Protein AF-A0A8J8D428-F1 (afdb_monomer_lite)

Radius of gyration: 24.55 Å; chains: 1; bounding box: 49×58×55 Å

Sequence (131 aa):
MSSNYVAAATTSDPYETFWDILNREAELVVGIENGNLSLAPELIQNSRLGADNAANISALIWQALEELKTSGVKTYYTAEELQEMAQNVSENGLPQETIGALKAENWTDEQIQALEEYIVQDGGTLLRTSI

Structure (mmCIF, N/CA/C/O backbone):
data_AF-A0A8J8D428-F1
#
_entry.id   AF-A0A8J8D428-F1
#
loop_
_atom_site.group_PDB
_atom_site.id
_atom_site.type_symbol
_atom_site.label_atom_id
_atom_site.label_alt_id
_atom_site.label_comp_id
_atom_site.label_asym_id
_atom_site.label_entity_id
_atom_site.label_seq_id
_atom_site.pdbx_PDB_ins_code
_atom_site.Cartn_x
_atom_site.Cartn_y
_atom_site.Cartn_z
_atom_site.occupancy
_atom_site.B_iso_or_equiv
_atom_site.auth_seq_id
_atom_site.auth_comp_id
_atom_site.auth_asym_id
_atom_site.auth_atom_id
_atom_site.pdbx_PDB_model_num
ATOM 1 N N . MET A 1 1 ? 6.261 -36.282 -18.165 1.00 32.50 1 MET A N 1
ATOM 2 C CA . MET A 1 1 ? 7.189 -35.729 -17.158 1.00 32.50 1 MET A CA 1
ATOM 3 C C . MET A 1 1 ? 6.816 -34.267 -16.977 1.00 32.50 1 MET A C 1
ATOM 5 O O . MET A 1 1 ? 7.344 -33.420 -17.683 1.00 32.50 1 MET A O 1
ATOM 9 N N . SER A 1 2 ? 5.811 -33.992 -16.146 1.00 34.41 2 SER A N 1
ATOM 10 C CA . SER A 1 2 ? 5.364 -32.624 -15.874 1.00 34.41 2 SER A CA 1
ATOM 11 C C . SER A 1 2 ? 6.176 -32.100 -14.699 1.00 34.41 2 SER A C 1
ATOM 13 O O . SER A 1 2 ? 5.924 -32.480 -13.558 1.00 34.41 2 SER A O 1
ATOM 15 N N . SER A 1 3 ? 7.200 -31.299 -14.986 1.00 36.03 3 SER A N 1
ATOM 16 C CA . SER A 1 3 ? 7.927 -30.568 -13.952 1.00 36.03 3 SER A CA 1
ATOM 17 C C . SER A 1 3 ? 7.029 -29.450 -13.436 1.00 36.03 3 SER A C 1
ATOM 19 O O . SER A 1 3 ? 6.891 -28.410 -14.075 1.00 36.03 3 SER A O 1
ATOM 21 N N . ASN A 1 4 ? 6.400 -29.685 -12.286 1.00 38.56 4 ASN A N 1
ATOM 22 C CA . ASN A 1 4 ? 5.833 -28.627 -11.461 1.00 38.56 4 ASN A CA 1
ATOM 23 C C . ASN A 1 4 ? 7.000 -27.822 -10.891 1.00 38.56 4 ASN A C 1
ATOM 25 O O . ASN A 1 4 ? 7.611 -28.213 -9.896 1.00 38.56 4 ASN A O 1
ATOM 29 N N . TYR A 1 5 ? 7.334 -26.715 -11.545 1.00 37.00 5 TYR A N 1
ATOM 30 C CA . TYR A 1 5 ? 8.195 -25.707 -10.951 1.00 37.00 5 TYR A CA 1
ATOM 31 C C . TYR A 1 5 ? 7.374 -24.985 -9.885 1.00 37.00 5 TYR A C 1
ATOM 33 O O . TYR A 1 5 ? 6.607 -24.074 -10.181 1.00 37.00 5 TYR A O 1
ATOM 41 N N . VAL A 1 6 ? 7.510 -25.430 -8.637 1.00 40.00 6 VAL A N 1
ATOM 42 C CA . VAL A 1 6 ? 7.200 -24.590 -7.483 1.00 40.00 6 VAL A CA 1
ATOM 43 C C . VAL A 1 6 ? 8.292 -23.527 -7.475 1.00 40.00 6 VAL A C 1
ATOM 45 O O . VAL A 1 6 ? 9.404 -23.774 -7.010 1.00 40.00 6 VAL A O 1
ATOM 48 N N . ALA A 1 7 ? 8.019 -22.387 -8.111 1.00 37.22 7 ALA A N 1
ATOM 49 C CA . ALA A 1 7 ? 8.865 -21.215 -7.979 1.00 37.22 7 ALA A CA 1
ATOM 50 C C . ALA A 1 7 ? 8.881 -20.858 -6.492 1.00 37.22 7 ALA A C 1
ATOM 52 O O . ALA A 1 7 ? 7.832 -20.637 -5.887 1.00 37.22 7 ALA A O 1
ATOM 53 N N . ALA A 1 8 ? 10.068 -20.911 -5.896 1.00 32.53 8 ALA A N 1
ATOM 54 C CA . ALA A 1 8 ? 10.292 -20.493 -4.530 1.00 32.53 8 ALA A CA 1
ATOM 55 C C . ALA A 1 8 ? 9.800 -19.049 -4.397 1.00 32.53 8 ALA A C 1
ATOM 57 O O . ALA A 1 8 ? 10.422 -18.133 -4.930 1.00 32.53 8 ALA A O 1
ATOM 58 N N . ALA A 1 9 ? 8.670 -18.863 -3.716 1.00 37.56 9 ALA A N 1
ATOM 59 C CA . ALA A 1 9 ? 8.280 -17.569 -3.199 1.00 37.56 9 ALA A CA 1
ATOM 60 C C . ALA A 1 9 ? 9.328 -17.207 -2.145 1.00 37.56 9 ALA A C 1
ATOM 62 O O . ALA A 1 9 ? 9.255 -17.633 -0.991 1.00 37.56 9 ALA A O 1
ATOM 63 N N . THR A 1 10 ? 10.369 -16.496 -2.571 1.00 42.81 10 THR A N 1
ATOM 64 C CA . THR A 1 10 ? 11.159 -15.679 -1.661 1.00 42.81 10 THR A CA 1
ATOM 65 C C . THR A 1 10 ? 10.175 -14.826 -0.879 1.00 42.81 10 THR A C 1
ATOM 67 O O . THR A 1 10 ? 9.272 -14.221 -1.449 1.00 42.81 10 THR A O 1
ATOM 70 N N . THR A 1 11 ? 10.323 -14.848 0.435 1.00 45.38 11 THR A N 1
ATOM 71 C CA . THR A 1 11 ? 9.535 -14.134 1.439 1.00 45.38 11 THR A CA 1
ATOM 72 C C . THR A 1 11 ? 9.739 -12.613 1.356 1.00 45.38 11 THR A C 1
ATOM 74 O O . THR A 1 11 ? 9.976 -11.983 2.383 1.00 45.38 11 THR A O 1
ATOM 77 N N . SER A 1 12 ? 9.761 -12.029 0.155 1.00 60.69 12 SER A N 1
ATOM 78 C CA . SER A 1 12 ? 9.849 -10.583 -0.039 1.00 60.69 12 SER A CA 1
ATOM 79 C C . SER A 1 12 ? 8.446 -9.995 -0.058 1.00 60.69 12 SER A C 1
ATOM 81 O O . SER A 1 12 ? 7.519 -10.570 -0.636 1.00 60.69 12 SER A O 1
ATOM 83 N N . ASP A 1 13 ? 8.290 -8.855 0.609 1.00 84.50 13 ASP A N 1
ATOM 84 C CA . ASP A 1 13 ? 7.060 -8.079 0.577 1.00 84.50 13 ASP A CA 1
ATOM 85 C C . ASP A 1 13 ? 6.705 -7.778 -0.897 1.00 84.50 13 ASP A C 1
ATOM 87 O O . ASP A 1 13 ? 7.554 -7.273 -1.646 1.00 84.50 13 ASP A O 1
ATOM 91 N N . PRO A 1 14 ? 5.486 -8.111 -1.361 1.00 81.44 14 PRO A N 1
ATOM 92 C CA . PRO A 1 14 ? 5.030 -7.779 -2.705 1.00 81.44 14 PRO A CA 1
ATOM 93 C C . PRO A 1 14 ? 5.198 -6.296 -3.051 1.00 81.44 14 PRO A C 1
ATOM 95 O O . PRO A 1 14 ? 5.496 -6.000 -4.207 1.00 81.44 14 PRO A O 1
ATOM 98 N N . TYR A 1 15 ? 5.074 -5.389 -2.075 1.00 85.00 15 TYR A N 1
ATOM 99 C CA . TYR A 1 15 ? 5.278 -3.951 -2.261 1.00 85.00 15 TYR A CA 1
ATOM 100 C C . TYR A 1 15 ? 6.754 -3.563 -2.392 1.00 85.00 15 TYR A C 1
ATOM 102 O O . TYR A 1 15 ? 7.085 -2.732 -3.233 1.00 85.00 15 TYR A O 1
ATOM 110 N N . GLU A 1 16 ? 7.662 -4.168 -1.625 1.00 90.56 16 GLU A N 1
ATOM 111 C CA . GLU A 1 16 ? 9.107 -3.962 -1.824 1.00 90.56 16 GLU A CA 1
ATOM 112 C C . GLU A 1 16 ? 9.541 -4.495 -3.194 1.00 90.56 16 GLU A C 1
ATOM 114 O O . GLU A 1 16 ? 10.213 -3.812 -3.965 1.00 90.56 16 GLU A O 1
ATOM 119 N N . THR A 1 17 ? 9.040 -5.679 -3.548 1.00 90.56 17 THR A N 1
ATOM 120 C CA . THR A 1 17 ? 9.303 -6.329 -4.837 1.00 90.56 17 THR A CA 1
ATOM 121 C C . THR A 1 17 ? 8.813 -5.476 -6.013 1.00 90.56 17 THR A C 1
ATOM 123 O O . THR A 1 17 ? 9.474 -5.418 -7.048 1.00 90.56 17 THR A O 1
ATOM 126 N N . PHE A 1 18 ? 7.679 -4.781 -5.862 1.00 90.56 18 PHE A N 1
ATOM 127 C CA . PHE A 1 18 ? 7.182 -3.826 -6.856 1.00 90.56 18 PHE A CA 1
ATOM 128 C C . PHE A 1 18 ? 8.201 -2.713 -7.126 1.00 90.56 18 PHE A C 1
ATOM 130 O O . PHE A 1 18 ? 8.514 -2.426 -8.284 1.00 90.56 18 PHE A O 1
ATOM 137 N N . TRP A 1 19 ? 8.741 -2.105 -6.066 1.00 93.62 19 TRP A N 1
ATOM 138 C CA . TRP A 1 19 ? 9.713 -1.022 -6.199 1.00 93.62 19 TRP A CA 1
ATOM 139 C C . TRP A 1 19 ? 11.027 -1.498 -6.808 1.00 93.62 19 TRP A C 1
ATOM 141 O O . TRP A 1 19 ? 11.572 -0.813 -7.673 1.00 93.62 19 TRP A O 1
ATOM 151 N N . ASP A 1 20 ? 11.505 -2.680 -6.426 1.00 95.06 20 ASP A N 1
ATOM 152 C CA . ASP A 1 20 ? 12.715 -3.269 -7.002 1.00 95.06 20 ASP A CA 1
ATOM 153 C C . ASP A 1 20 ? 12.568 -3.518 -8.508 1.00 95.06 20 ASP A C 1
ATOM 155 O O . ASP A 1 20 ? 13.452 -3.153 -9.291 1.00 95.06 20 ASP A O 1
ATOM 159 N N . ILE A 1 21 ? 11.427 -4.074 -8.935 1.00 91.88 21 ILE A N 1
ATOM 160 C CA . ILE A 1 21 ? 11.129 -4.293 -10.355 1.00 91.88 21 ILE A CA 1
ATOM 161 C C . ILE A 1 21 ? 11.096 -2.957 -11.096 1.00 91.88 21 ILE A C 1
ATOM 163 O O . ILE A 1 21 ? 11.763 -2.825 -12.124 1.00 91.88 21 ILE A O 1
ATOM 167 N N . LEU A 1 22 ? 10.368 -1.966 -10.576 1.00 93.31 22 LEU A N 1
ATOM 168 C CA . LEU A 1 22 ? 10.215 -0.664 -11.224 1.00 93.31 22 LEU A CA 1
ATOM 169 C C . LEU A 1 22 ? 11.557 0.067 -11.366 1.00 93.31 22 LEU A C 1
ATOM 171 O O . LEU A 1 22 ? 11.874 0.591 -12.436 1.00 93.31 22 LEU A O 1
ATOM 175 N N . ASN A 1 23 ? 12.369 0.064 -10.308 1.00 96.62 23 ASN A N 1
ATOM 176 C CA . ASN A 1 23 ? 13.704 0.655 -10.332 1.00 96.62 23 ASN A CA 1
ATOM 177 C C . ASN A 1 23 ? 14.584 -0.034 -11.381 1.00 96.62 23 ASN A C 1
ATOM 179 O O . ASN A 1 23 ? 15.259 0.637 -12.165 1.00 96.62 23 ASN A O 1
ATOM 183 N N . ARG A 1 24 ? 14.525 -1.370 -11.458 1.00 96.25 24 ARG A N 1
ATOM 184 C CA . ARG A 1 24 ? 15.281 -2.125 -12.458 1.00 96.25 24 ARG A CA 1
ATOM 185 C C . ARG A 1 24 ? 14.808 -1.845 -13.886 1.00 96.25 24 ARG A C 1
ATOM 187 O O . ARG A 1 24 ? 15.649 -1.718 -14.775 1.00 96.25 24 ARG A O 1
ATOM 194 N N . GLU A 1 25 ? 13.503 -1.701 -14.130 1.00 93.81 25 GLU A N 1
ATOM 195 C CA . GLU A 1 25 ? 12.994 -1.303 -1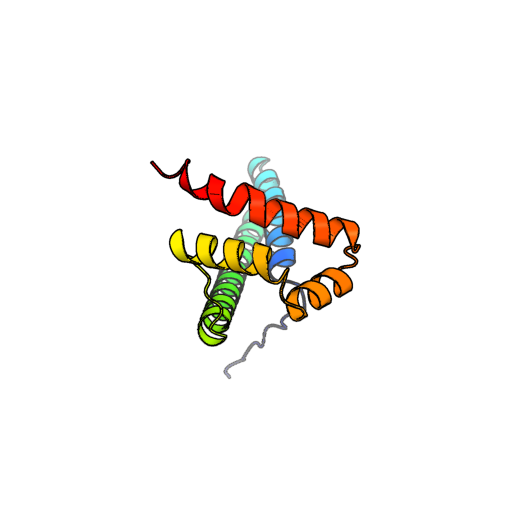5.453 1.00 93.81 25 GLU A CA 1
ATOM 196 C C . GLU A 1 25 ? 13.536 0.068 -15.865 1.00 93.81 25 GLU A C 1
ATOM 198 O O . GLU A 1 25 ? 13.997 0.221 -16.996 1.00 93.81 25 GLU A O 1
ATOM 203 N N . ALA A 1 26 ? 13.539 1.042 -14.949 1.00 95.38 26 ALA A N 1
ATOM 204 C CA . ALA A 1 26 ? 14.037 2.387 -15.224 1.00 95.38 26 ALA A CA 1
ATOM 205 C C . ALA A 1 26 ? 15.517 2.383 -15.650 1.00 95.38 26 ALA A C 1
ATOM 207 O O . ALA A 1 26 ? 15.880 3.027 -16.636 1.00 95.38 26 ALA A O 1
ATOM 208 N N . GLU A 1 27 ? 16.369 1.609 -14.970 1.00 96.44 27 GLU A N 1
ATOM 209 C CA . GLU A 1 27 ? 17.779 1.444 -15.351 1.00 96.44 27 GLU A CA 1
ATOM 210 C C . GLU A 1 27 ? 17.940 0.810 -16.740 1.00 96.44 27 GLU A C 1
ATOM 212 O O . GLU A 1 27 ? 18.745 1.266 -17.560 1.00 96.44 27 GLU A O 1
ATOM 217 N N . LEU A 1 28 ? 17.174 -0.250 -17.011 1.00 95.75 28 LEU A N 1
ATOM 218 C CA . LEU A 1 28 ? 17.247 -1.000 -18.263 1.00 95.75 28 LEU A CA 1
ATOM 219 C C . LEU A 1 28 ? 16.784 -0.156 -19.455 1.00 95.75 28 LEU A C 1
ATOM 221 O O . LEU A 1 28 ? 17.434 -0.182 -20.502 1.00 95.75 28 LEU A O 1
ATOM 225 N N . VAL A 1 29 ? 15.714 0.627 -19.291 1.00 95.19 29 VAL A N 1
ATOM 226 C CA . VAL A 1 29 ? 15.220 1.558 -20.317 1.00 95.19 29 VAL A CA 1
ATOM 227 C C . VAL A 1 29 ? 16.292 2.584 -20.668 1.00 95.19 29 VAL A C 1
ATOM 229 O O . VAL A 1 29 ? 16.638 2.711 -21.841 1.00 95.19 29 VAL A O 1
ATOM 232 N N . VAL A 1 30 ? 16.897 3.239 -19.672 1.00 96.38 30 VAL A N 1
ATOM 233 C CA . VAL A 1 30 ? 17.975 4.216 -19.903 1.00 96.38 30 VAL A CA 1
ATOM 234 C C . VAL A 1 30 ? 19.163 3.570 -20.623 1.00 96.38 30 VAL A C 1
ATOM 236 O O . VAL A 1 30 ? 19.745 4.158 -21.536 1.00 96.38 30 VAL A O 1
ATOM 239 N N . GLY A 1 31 ? 19.533 2.342 -20.253 1.00 95.19 31 GLY A N 1
ATOM 240 C CA . GLY A 1 31 ? 20.597 1.602 -20.933 1.00 95.19 31 GLY A CA 1
ATOM 241 C C . GLY A 1 31 ? 20.296 1.329 -22.414 1.00 95.19 31 GLY A C 1
ATOM 242 O O . GLY A 1 31 ? 21.181 1.474 -23.261 1.00 95.19 31 GLY A O 1
ATOM 243 N N . ILE A 1 32 ? 19.049 0.980 -22.738 1.00 95.38 32 ILE A N 1
ATOM 244 C CA . ILE A 1 32 ? 18.592 0.732 -24.114 1.00 95.38 32 ILE A CA 1
ATOM 245 C C . ILE A 1 32 ? 18.527 2.030 -24.920 1.00 95.38 32 ILE A C 1
ATOM 247 O O . ILE A 1 32 ? 18.996 2.050 -26.058 1.00 95.38 32 ILE A O 1
ATOM 251 N N . GLU A 1 33 ? 18.000 3.111 -24.342 1.00 94.06 33 GLU A N 1
ATOM 252 C CA . GLU A 1 33 ? 17.954 4.434 -24.982 1.00 94.06 33 GLU A CA 1
ATOM 253 C C . GLU A 1 33 ? 19.358 4.957 -25.309 1.00 94.06 33 GLU A C 1
ATOM 255 O O . GLU A 1 33 ? 19.573 5.549 -26.366 1.00 94.06 33 GLU A O 1
ATOM 260 N N . ASN A 1 34 ? 20.343 4.636 -24.467 1.00 96.25 34 ASN A N 1
ATOM 261 C CA . ASN A 1 34 ? 21.759 4.914 -24.714 1.00 96.25 34 ASN A CA 1
ATOM 262 C C . ASN A 1 34 ? 22.416 3.957 -25.733 1.00 96.25 34 ASN A C 1
ATOM 264 O O . ASN A 1 34 ? 23.633 3.988 -25.925 1.00 96.25 34 ASN A O 1
ATOM 268 N N . GLY A 1 35 ? 21.632 3.108 -26.401 1.00 93.62 35 GLY A N 1
ATOM 269 C CA . GLY A 1 35 ? 22.063 2.252 -27.505 1.00 93.62 35 GLY A CA 1
ATOM 270 C C . GLY A 1 35 ? 22.486 0.839 -27.106 1.00 93.62 35 GLY A C 1
ATOM 271 O O . GLY A 1 35 ? 22.880 0.060 -27.978 1.00 93.62 35 GLY A O 1
ATOM 272 N N . ASN A 1 36 ? 22.392 0.457 -25.827 1.00 95.62 36 ASN A N 1
ATOM 273 C CA . ASN A 1 36 ? 22.723 -0.900 -25.399 1.00 95.62 36 ASN A CA 1
ATOM 274 C C . ASN A 1 36 ? 21.532 -1.858 -25.562 1.00 95.62 36 ASN A C 1
ATOM 276 O O . ASN A 1 36 ? 20.891 -2.278 -24.598 1.00 95.62 36 ASN A O 1
ATOM 280 N N . LEU A 1 37 ? 21.270 -2.260 -26.806 1.00 94.94 37 LEU A N 1
ATOM 281 C CA . LEU A 1 37 ? 20.170 -3.172 -27.145 1.00 94.94 37 LEU A CA 1
ATOM 282 C C . LEU A 1 37 ? 20.314 -4.581 -26.542 1.00 94.94 37 LEU A C 1
ATOM 284 O O . LEU A 1 37 ? 19.341 -5.333 -26.521 1.00 94.94 37 LEU A O 1
ATOM 288 N N . SER A 1 38 ? 21.495 -4.951 -26.029 1.00 96.75 38 SER A N 1
ATOM 289 C CA . SER A 1 38 ? 21.692 -6.252 -25.373 1.00 96.75 38 SER A CA 1
ATOM 290 C C . SER A 1 38 ? 20.894 -6.402 -24.071 1.00 96.75 38 SER A C 1
ATOM 292 O O . SER A 1 38 ? 20.669 -7.525 -23.632 1.00 96.75 38 SER A O 1
ATOM 294 N N . LEU A 1 39 ? 20.409 -5.290 -23.503 1.00 96.88 39 LEU A N 1
ATOM 295 C CA . LEU A 1 39 ? 19.566 -5.254 -22.305 1.00 96.88 39 LEU A CA 1
ATOM 296 C C . LEU A 1 39 ? 18.081 -5.545 -22.592 1.00 96.88 39 LEU A C 1
ATOM 298 O O . LEU A 1 39 ? 17.314 -5.795 -21.665 1.00 96.88 39 LEU A O 1
ATOM 302 N N . ALA A 1 40 ? 17.652 -5.544 -23.860 1.00 94.38 40 ALA A N 1
ATOM 303 C CA . ALA A 1 40 ? 16.244 -5.724 -24.226 1.00 94.38 40 ALA A CA 1
ATOM 304 C C . ALA A 1 40 ? 15.613 -7.045 -23.729 1.00 94.38 40 ALA A C 1
ATOM 306 O O . ALA A 1 40 ? 14.475 -7.006 -23.257 1.00 94.38 40 ALA A O 1
ATOM 307 N N . PRO A 1 41 ? 16.297 -8.209 -23.771 1.00 96.62 41 PRO A N 1
ATOM 308 C CA . PRO A 1 41 ? 15.748 -9.444 -23.213 1.00 96.62 41 PRO A CA 1
ATOM 309 C C . PRO A 1 41 ? 15.512 -9.359 -21.702 1.00 96.62 41 PRO A C 1
ATOM 311 O O . PRO A 1 41 ? 14.504 -9.866 -21.213 1.00 96.62 41 PRO A O 1
ATOM 314 N N . GLU A 1 42 ? 16.416 -8.695 -20.977 1.00 95.38 42 GLU A N 1
ATOM 315 C CA . GLU A 1 42 ? 16.295 -8.507 -19.531 1.00 95.38 42 GLU A CA 1
ATOM 316 C C . GLU A 1 42 ? 15.136 -7.566 -19.196 1.00 95.38 42 GLU A C 1
ATOM 318 O O . GLU A 1 42 ? 14.340 -7.885 -18.318 1.00 95.38 42 GLU A O 1
ATOM 323 N N . LEU A 1 43 ? 14.962 -6.476 -19.953 1.00 95.31 43 LEU A N 1
ATOM 324 C CA . LEU A 1 43 ? 13.809 -5.585 -19.799 1.00 95.31 43 LEU A CA 1
ATOM 325 C C . LEU A 1 43 ? 12.486 -6.338 -19.986 1.00 95.31 43 LEU A C 1
ATOM 327 O O . LEU A 1 43 ? 11.580 -6.206 -19.169 1.00 95.31 43 LEU A O 1
ATOM 331 N 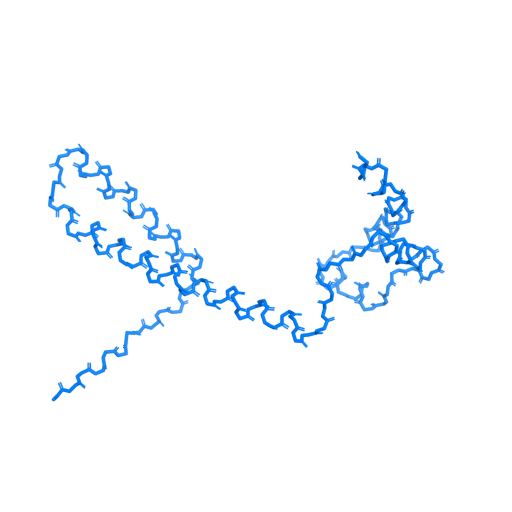N . ILE A 1 44 ? 12.379 -7.175 -21.024 1.00 94.06 44 ILE A N 1
ATOM 332 C CA . ILE A 1 44 ? 11.173 -7.981 -21.270 1.00 94.06 44 ILE A CA 1
ATOM 333 C C . ILE A 1 44 ? 10.903 -8.936 -20.102 1.00 94.06 44 ILE A C 1
ATOM 335 O O . ILE A 1 44 ? 9.751 -9.121 -19.708 1.00 94.06 44 ILE A O 1
ATOM 339 N N . GLN A 1 45 ? 11.944 -9.568 -19.558 1.00 94.81 45 GLN A N 1
ATOM 340 C CA . GLN A 1 45 ? 11.791 -10.473 -18.424 1.00 94.81 45 GLN A CA 1
ATOM 341 C C . GLN A 1 45 ? 11.378 -9.722 -17.155 1.00 94.81 45 GLN A C 1
ATOM 343 O O . GLN A 1 45 ? 10.450 -10.160 -16.479 1.00 94.81 45 GLN A O 1
ATOM 348 N N . ASN A 1 46 ? 12.013 -8.588 -16.864 1.00 94.56 46 ASN A N 1
ATOM 349 C CA . ASN A 1 46 ? 11.692 -7.762 -15.707 1.00 94.56 46 ASN A CA 1
ATOM 350 C C . ASN A 1 46 ? 10.251 -7.225 -15.781 1.00 94.56 46 ASN A C 1
ATOM 352 O O . ASN A 1 46 ? 9.526 -7.261 -14.794 1.00 94.56 46 ASN A O 1
ATOM 356 N N . SER A 1 47 ? 9.784 -6.875 -16.981 1.00 91.38 47 SER A N 1
ATOM 357 C CA . SER A 1 47 ? 8.399 -6.450 -17.206 1.00 91.38 47 SER A CA 1
ATOM 358 C C . SER A 1 47 ? 7.372 -7.558 -16.968 1.00 91.38 47 SER A C 1
ATOM 360 O O . SER A 1 47 ? 6.305 -7.324 -16.400 1.00 91.38 47 SER A O 1
ATOM 362 N N . ARG A 1 48 ? 7.701 -8.809 -17.321 1.00 92.88 48 ARG A N 1
ATOM 363 C CA . ARG A 1 48 ? 6.854 -9.966 -16.976 1.00 92.88 48 ARG A CA 1
ATOM 364 C C . ARG A 1 48 ? 6.774 -10.179 -15.468 1.00 92.88 48 ARG A C 1
ATOM 366 O O . ARG A 1 48 ? 5.683 -10.419 -14.965 1.00 92.88 48 ARG A O 1
ATOM 373 N N . LEU A 1 49 ? 7.893 -10.027 -14.756 1.00 91.50 49 LEU A N 1
ATOM 374 C CA . LEU A 1 49 ? 7.892 -10.066 -13.291 1.00 91.50 49 LEU A CA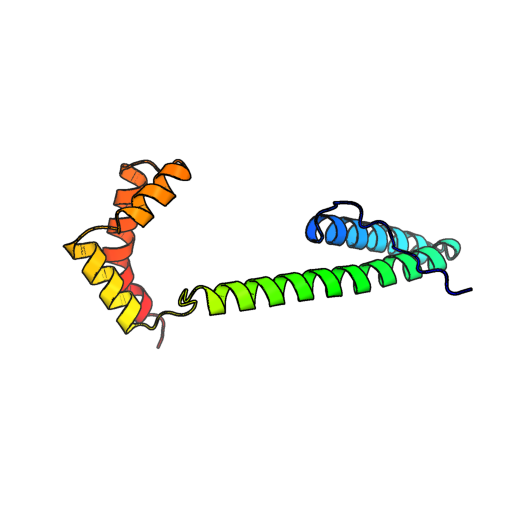 1
ATOM 375 C C . LEU A 1 49 ? 7.011 -8.954 -12.707 1.00 91.50 49 LEU A C 1
ATOM 377 O O . LEU A 1 49 ? 6.280 -9.207 -11.754 1.00 91.50 49 LEU A O 1
ATOM 381 N N . GLY A 1 50 ? 7.022 -7.759 -13.305 1.00 87.25 50 GLY A N 1
ATOM 382 C CA . GLY A 1 50 ? 6.128 -6.661 -12.926 1.00 87.25 50 GLY A CA 1
ATOM 383 C C . GLY A 1 50 ? 4.651 -7.017 -13.078 1.00 87.25 50 GLY A C 1
ATOM 384 O O . GLY A 1 50 ? 3.861 -6.779 -12.166 1.00 87.25 50 GLY A O 1
ATOM 385 N N . ALA A 1 51 ? 4.277 -7.653 -14.191 1.00 85.75 51 ALA A N 1
ATOM 386 C CA . ALA A 1 51 ? 2.908 -8.117 -14.411 1.00 85.75 51 ALA A CA 1
ATOM 387 C C . ALA A 1 51 ? 2.477 -9.174 -13.377 1.00 85.75 51 ALA A C 1
ATOM 389 O O . ALA A 1 51 ? 1.381 -9.079 -12.817 1.00 85.75 51 ALA A O 1
ATOM 390 N N . ASP A 1 52 ? 3.346 -10.143 -13.084 1.00 85.06 52 ASP A N 1
ATOM 391 C CA . ASP A 1 52 ? 3.076 -11.192 -12.096 1.00 85.06 52 ASP A CA 1
ATOM 392 C C . ASP A 1 52 ? 2.966 -10.612 -10.672 1.00 85.06 52 ASP A C 1
ATOM 394 O O . ASP A 1 52 ? 2.055 -10.962 -9.915 1.00 85.06 52 ASP A O 1
ATOM 398 N N . ASN A 1 53 ? 3.847 -9.675 -10.308 1.00 90.12 53 ASN A N 1
ATOM 399 C CA . ASN A 1 53 ? 3.808 -8.989 -9.017 1.00 90.12 53 ASN A CA 1
ATOM 400 C C . ASN A 1 53 ? 2.537 -8.131 -8.857 1.00 90.12 53 ASN A C 1
ATOM 402 O O . ASN A 1 53 ? 1.880 -8.203 -7.817 1.00 90.12 53 ASN A O 1
ATOM 406 N N . ALA A 1 54 ? 2.122 -7.402 -9.896 1.00 83.31 54 ALA A N 1
ATOM 407 C CA . ALA A 1 54 ? 0.886 -6.620 -9.882 1.00 83.31 54 ALA A CA 1
ATOM 408 C C . ALA A 1 54 ? -0.366 -7.498 -9.708 1.00 83.31 54 ALA A C 1
ATOM 410 O O . ALA A 1 54 ? -1.296 -7.124 -8.984 1.00 83.31 54 ALA A O 1
ATOM 411 N N . ALA A 1 55 ? -0.391 -8.682 -10.329 1.00 83.44 55 ALA A N 1
ATOM 412 C CA . ALA A 1 55 ? -1.460 -9.656 -10.124 1.00 83.44 55 ALA A CA 1
ATOM 413 C C . ALA A 1 55 ? -1.501 -10.154 -8.668 1.00 83.44 55 ALA A C 1
ATOM 415 O O . ALA A 1 55 ? -2.581 -10.260 -8.087 1.00 83.44 55 ALA A O 1
ATOM 416 N N . ASN A 1 56 ? -0.336 -10.392 -8.057 1.00 78.81 56 ASN A N 1
ATOM 417 C CA . ASN A 1 56 ? -0.237 -10.792 -6.654 1.00 78.81 56 ASN A CA 1
ATOM 418 C C . ASN A 1 56 ? -0.743 -9.694 -5.699 1.00 78.81 56 ASN A C 1
ATOM 420 O O . ASN A 1 56 ? -1.587 -9.961 -4.847 1.00 78.81 56 ASN A O 1
ATOM 424 N N . ILE A 1 57 ? -0.312 -8.440 -5.887 1.00 76.81 57 ILE A N 1
ATOM 425 C CA . ILE A 1 57 ? -0.810 -7.295 -5.100 1.00 76.81 57 ILE A CA 1
ATOM 426 C C . ILE A 1 57 ? -2.328 -7.156 -5.254 1.00 76.81 57 ILE A C 1
ATOM 428 O O . ILE A 1 57 ? -3.041 -6.975 -4.268 1.00 76.81 57 ILE A O 1
ATOM 432 N N . SER A 1 58 ? -2.845 -7.302 -6.475 1.00 75.25 58 SER A N 1
ATOM 433 C CA . SER A 1 58 ? -4.287 -7.234 -6.737 1.00 75.25 58 SER A CA 1
ATOM 434 C C . SER A 1 58 ? -5.063 -8.322 -5.987 1.00 75.25 58 SER A C 1
ATOM 436 O O . SER A 1 58 ? -6.132 -8.046 -5.444 1.00 75.25 58 SER A O 1
ATOM 438 N N . ALA A 1 59 ? -4.525 -9.543 -5.920 1.00 76.50 59 ALA A N 1
ATOM 439 C CA . ALA A 1 59 ? -5.128 -10.637 -5.164 1.00 76.50 59 ALA A CA 1
ATOM 440 C C . ALA A 1 59 ? -5.136 -10.355 -3.653 1.00 76.50 59 ALA A C 1
ATOM 442 O O . ALA A 1 59 ? -6.157 -10.577 -3.006 1.00 76.50 59 ALA A O 1
ATOM 443 N N . LEU A 1 60 ? -4.046 -9.805 -3.108 1.00 75.00 60 LEU A N 1
ATOM 444 C CA . LEU A 1 60 ? -3.959 -9.416 -1.696 1.00 75.00 60 LEU A CA 1
ATOM 445 C C . LEU A 1 60 ? -4.933 -8.288 -1.345 1.00 75.00 60 LEU A C 1
ATOM 447 O O . LEU A 1 60 ? -5.611 -8.359 -0.325 1.00 75.00 60 LEU A O 1
ATOM 451 N N . ILE A 1 61 ? -5.060 -7.273 -2.207 1.00 74.19 61 ILE A N 1
ATOM 452 C CA . ILE A 1 61 ? -6.055 -6.203 -2.038 1.00 74.19 61 ILE A CA 1
ATOM 453 C C . ILE A 1 61 ? -7.463 -6.792 -2.047 1.00 74.19 61 ILE A C 1
ATOM 455 O O . ILE A 1 61 ? -8.289 -6.438 -1.209 1.00 74.19 61 ILE A O 1
ATOM 459 N N . TRP A 1 62 ? -7.752 -7.695 -2.984 1.00 71.44 62 TRP A N 1
ATOM 460 C CA . TRP A 1 62 ? -9.061 -8.329 -3.059 1.00 71.44 62 TRP A CA 1
ATOM 461 C C . TRP A 1 62 ? -9.374 -9.148 -1.800 1.00 71.44 62 TRP A C 1
ATOM 463 O O . TRP A 1 62 ? -10.456 -8.987 -1.241 1.00 71.44 62 TRP A O 1
ATOM 473 N N . GLN A 1 63 ? -8.415 -9.931 -1.302 1.00 64.44 63 GLN A N 1
ATOM 474 C CA . GLN A 1 63 ? -8.542 -10.666 -0.040 1.00 64.44 63 GLN A CA 1
ATOM 475 C C . GLN A 1 63 ? -8.779 -9.725 1.145 1.00 64.44 63 GLN A C 1
ATOM 477 O O . GLN A 1 63 ? -9.741 -9.918 1.881 1.00 64.44 63 GLN A O 1
ATOM 482 N N . ALA A 1 64 ? -7.992 -8.656 1.280 1.00 76.94 64 ALA A N 1
ATOM 483 C CA . ALA A 1 64 ? -8.179 -7.668 2.341 1.00 76.94 64 ALA A CA 1
ATOM 484 C C . ALA A 1 64 ? -9.562 -6.994 2.270 1.00 76.94 64 ALA A C 1
ATOM 486 O O . ALA A 1 64 ? -10.201 -6.754 3.293 1.00 76.94 64 ALA A O 1
ATOM 487 N N . LEU A 1 65 ? -10.071 -6.718 1.063 1.00 73.69 65 LEU A N 1
ATOM 488 C CA . LEU A 1 65 ? -11.420 -6.182 0.871 1.00 73.69 65 LEU A CA 1
ATOM 489 C C . LEU A 1 65 ? -12.511 -7.188 1.253 1.00 73.69 65 LEU A C 1
ATOM 491 O O . LEU A 1 65 ? -13.548 -6.783 1.779 1.00 73.69 65 LEU A O 1
ATOM 495 N N . GLU A 1 66 ? -12.325 -8.477 0.974 1.00 71.94 66 GLU A N 1
ATOM 496 C CA . GLU A 1 66 ? -13.247 -9.520 1.430 1.00 71.94 66 GLU A CA 1
ATOM 497 C C . GLU A 1 66 ? -13.206 -9.675 2.950 1.00 71.94 66 GLU A C 1
ATOM 499 O O . GLU A 1 66 ? -14.260 -9.691 3.583 1.00 71.94 66 GLU A O 1
ATOM 504 N N . GLU A 1 67 ? -12.018 -9.681 3.551 1.00 74.06 67 GLU A N 1
ATOM 505 C CA . GLU A 1 67 ? -11.834 -9.719 5.002 1.00 74.06 67 GLU A CA 1
ATOM 506 C C . GLU A 1 67 ? -12.527 -8.531 5.681 1.00 74.06 67 GLU A C 1
ATOM 508 O O . GLU A 1 67 ? -13.327 -8.737 6.594 1.00 74.06 67 GLU A O 1
ATOM 513 N N . LEU A 1 68 ? -12.344 -7.308 5.170 1.00 76.19 68 LEU A N 1
ATOM 514 C CA . LEU A 1 68 ? -13.041 -6.108 5.651 1.00 76.19 68 LEU A CA 1
ATOM 515 C C . LEU A 1 68 ? -14.568 -6.201 5.517 1.00 76.19 68 LEU A C 1
ATOM 517 O O . LEU A 1 68 ? -15.296 -5.746 6.395 1.00 76.19 68 LEU A O 1
ATOM 521 N N . LYS A 1 69 ? -15.082 -6.807 4.440 1.00 69.94 69 LYS A N 1
ATOM 522 C CA . LYS A 1 69 ? -16.530 -7.038 4.294 1.00 69.94 69 LYS A CA 1
ATOM 523 C C . LYS A 1 69 ? -17.039 -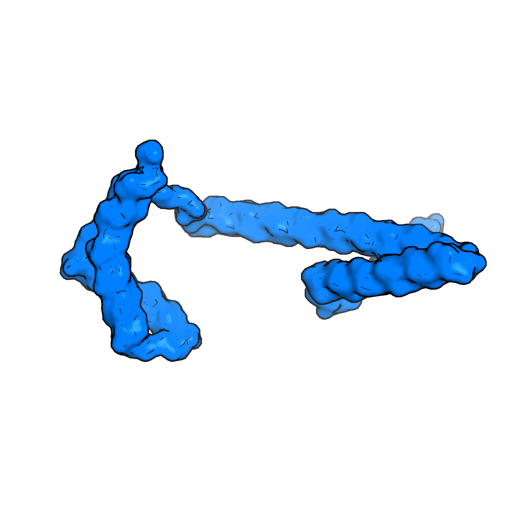8.066 5.301 1.00 69.94 69 LYS A C 1
ATOM 525 O O . LYS A 1 69 ? -18.123 -7.893 5.853 1.00 69.94 69 LYS A O 1
ATOM 530 N N . THR A 1 70 ? -16.284 -9.140 5.525 1.00 74.12 70 THR A N 1
ATOM 531 C CA . THR A 1 70 ? -16.676 -10.224 6.442 1.00 74.12 70 THR A CA 1
ATOM 532 C C . THR A 1 70 ? -16.533 -9.853 7.914 1.00 74.12 70 THR A C 1
ATOM 534 O O . THR A 1 70 ? -17.297 -10.361 8.731 1.00 74.12 70 THR A O 1
ATOM 537 N N . SER A 1 71 ? -15.626 -8.936 8.260 1.00 75.06 71 SER A N 1
ATOM 538 C CA . SER A 1 71 ? -15.461 -8.437 9.628 1.00 75.06 71 SER A CA 1
ATOM 539 C C . SER A 1 71 ? -16.626 -7.556 10.090 1.00 75.06 71 SER A C 1
ATOM 541 O O . SER A 1 71 ? -16.707 -7.215 11.267 1.00 75.06 71 SER A O 1
ATOM 543 N N . GLY A 1 72 ? -17.540 -7.190 9.182 1.00 64.44 72 GLY A N 1
ATOM 544 C CA . GLY A 1 72 ? -18.678 -6.325 9.485 1.00 64.44 72 GLY A CA 1
ATOM 545 C C . GLY A 1 72 ? -18.279 -4.873 9.750 1.00 64.44 72 GLY A C 1
ATOM 546 O O . GLY A 1 72 ? -19.129 -4.076 10.149 1.00 64.44 72 GLY A O 1
ATOM 547 N N . VAL A 1 73 ? -17.010 -4.513 9.517 1.00 66.75 73 VAL A N 1
ATOM 548 C CA . VAL A 1 73 ? -16.528 -3.139 9.649 1.00 66.75 73 VAL A CA 1
ATOM 549 C C . VAL A 1 73 ? -17.145 -2.305 8.537 1.00 66.75 73 VAL A C 1
ATOM 551 O O . VAL A 1 73 ? -16.921 -2.522 7.345 1.00 66.75 73 VAL A O 1
ATOM 554 N N . LYS A 1 74 ? -17.946 -1.321 8.935 1.00 65.12 74 LYS A N 1
ATOM 555 C CA . LYS A 1 74 ? -18.560 -0.384 8.007 1.00 65.12 74 LYS A CA 1
ATOM 556 C C . LYS A 1 74 ? -17.475 0.541 7.442 1.00 65.12 74 LYS A C 1
ATOM 558 O O . LYS A 1 74 ? -16.906 1.349 8.166 1.00 65.12 74 LYS A O 1
ATOM 563 N N . THR A 1 75 ? -17.178 0.419 6.146 1.00 62.34 75 THR A N 1
ATOM 564 C CA . THR A 1 75 ? -16.129 1.216 5.471 1.00 62.34 75 THR A CA 1
ATOM 565 C C . THR A 1 75 ? -16.611 2.591 5.003 1.00 62.34 75 THR A C 1
ATOM 567 O O . THR A 1 75 ? -15.810 3.403 4.552 1.00 62.34 75 THR A O 1
ATOM 570 N N . TYR A 1 76 ? -17.918 2.848 5.079 1.00 60.91 76 TYR A N 1
ATOM 571 C CA . TYR A 1 76 ? -18.543 4.108 4.687 1.00 60.91 76 TYR A CA 1
ATOM 572 C C . TYR A 1 76 ? -19.606 4.485 5.708 1.00 60.91 76 TYR A C 1
ATOM 574 O O . TYR A 1 76 ? -20.579 3.751 5.861 1.00 60.91 76 TYR A O 1
ATOM 582 N N . TYR A 1 77 ? -19.442 5.629 6.364 1.00 66.50 77 TYR A N 1
ATOM 583 C CA . TYR A 1 77 ? -20.437 6.194 7.271 1.00 66.50 77 TYR A CA 1
ATOM 584 C C . TYR A 1 77 ? -21.207 7.306 6.564 1.00 66.50 77 TYR A C 1
ATOM 586 O O . TYR A 1 77 ? -20.626 8.096 5.817 1.00 66.50 77 TYR A O 1
ATOM 594 N N . THR A 1 78 ? -22.518 7.346 6.774 1.00 75.88 78 THR A N 1
ATOM 595 C CA . THR A 1 78 ? -23.349 8.467 6.323 1.00 75.88 78 THR A CA 1
ATOM 596 C C . THR A 1 78 ? -23.095 9.710 7.175 1.00 75.88 78 THR A C 1
ATOM 598 O O . THR A 1 78 ? -22.555 9.631 8.279 1.00 75.88 78 THR A O 1
ATOM 601 N N . ALA A 1 79 ? -23.501 10.865 6.653 1.00 71.81 79 ALA A N 1
ATOM 602 C CA . ALA A 1 79 ? -23.503 12.141 7.359 1.00 71.81 79 ALA A CA 1
ATOM 603 C C . ALA A 1 79 ? -24.175 12.043 8.740 1.00 71.81 79 ALA A C 1
ATOM 605 O O . ALA A 1 79 ? -23.626 12.489 9.745 1.00 71.81 79 ALA A O 1
ATOM 606 N N . GLU A 1 80 ? -25.347 11.415 8.778 1.00 72.38 80 GLU A N 1
ATOM 607 C CA . GLU A 1 80 ? -26.156 11.233 9.977 1.00 72.38 80 GLU A CA 1
ATOM 608 C C . GLU A 1 80 ? -25.472 10.301 10.984 1.00 72.38 80 GLU A C 1
ATOM 610 O O . GLU A 1 80 ? -25.478 10.574 12.180 1.00 72.38 80 GLU A O 1
ATOM 615 N N . GLU A 1 81 ? -24.821 9.237 10.510 1.00 73.25 81 GLU A N 1
ATOM 616 C CA . GLU A 1 81 ? -24.085 8.304 11.371 1.00 73.25 81 GLU A CA 1
ATOM 617 C C . GLU A 1 81 ? -22.819 8.929 11.953 1.00 73.25 81 GLU A C 1
ATOM 619 O O . GLU A 1 81 ? -22.495 8.696 13.114 1.00 73.25 81 GLU A O 1
ATOM 624 N N . LEU A 1 82 ? -22.110 9.756 11.178 1.00 76.12 82 LEU A N 1
ATOM 625 C CA . LEU A 1 82 ? -20.988 10.544 11.691 1.00 76.12 82 LEU A CA 1
ATOM 626 C C . LEU A 1 82 ? -21.456 11.526 12.770 1.00 76.12 82 LEU A C 1
ATOM 628 O O . LEU A 1 82 ? -20.780 11.685 13.786 1.00 76.12 82 LEU A O 1
ATOM 632 N N . GLN A 1 83 ? -22.627 12.140 12.582 1.00 74.94 83 GLN A N 1
ATOM 633 C CA . GLN A 1 83 ? -23.220 13.037 13.568 1.00 74.94 83 GLN A CA 1
ATOM 634 C C . GLN A 1 83 ? -23.636 12.292 14.843 1.00 74.94 83 GLN A C 1
ATOM 636 O O . GLN A 1 83 ? -23.361 12.768 15.943 1.00 74.94 83 GLN A O 1
ATOM 641 N N . GLU A 1 84 ? -24.258 11.120 14.716 1.00 78.81 84 GLU A N 1
ATOM 642 C CA . GLU A 1 84 ? -24.618 10.272 15.855 1.00 78.81 84 GLU A CA 1
ATOM 643 C C . GLU A 1 84 ? -23.374 9.816 16.629 1.00 78.81 84 GLU A C 1
ATOM 645 O O . GLU A 1 84 ? -23.353 9.878 17.857 1.00 78.81 84 GLU A O 1
ATOM 650 N N . MET A 1 85 ? -22.302 9.434 15.929 1.00 78.88 85 MET A N 1
ATOM 651 C CA . MET A 1 85 ? -21.031 9.078 16.564 1.00 78.88 85 MET A CA 1
ATOM 652 C C . MET A 1 85 ? -20.393 10.270 17.281 1.00 78.88 85 MET A C 1
ATOM 654 O O . MET A 1 85 ? -19.957 10.118 18.419 1.00 78.88 85 MET A O 1
ATOM 658 N N . ALA A 1 86 ? -20.375 11.456 16.669 1.00 79.75 86 ALA A N 1
ATOM 659 C CA . ALA A 1 86 ? -19.851 12.661 17.311 1.00 79.75 86 ALA A CA 1
ATOM 660 C C . ALA A 1 86 ? -20.664 13.049 18.557 1.00 79.75 86 ALA A C 1
ATOM 662 O O . ALA A 1 86 ? -20.087 13.397 19.587 1.00 79.75 86 ALA A O 1
ATOM 663 N N . GLN A 1 87 ? -21.994 12.924 18.496 1.00 79.69 87 GLN A N 1
ATOM 664 C CA . GLN A 1 87 ? -22.871 13.144 19.645 1.00 79.69 87 GLN A CA 1
ATOM 665 C C . GLN A 1 87 ? -22.586 12.133 20.763 1.00 79.69 87 GLN A C 1
ATOM 667 O O . GLN A 1 87 ? -22.467 12.513 21.925 1.00 79.69 87 GLN A O 1
ATOM 672 N N . ASN A 1 88 ? -22.416 10.857 20.416 1.00 82.25 88 ASN A N 1
ATOM 673 C CA . ASN A 1 88 ? -22.100 9.809 21.380 1.00 82.25 88 ASN A CA 1
ATOM 674 C C . ASN A 1 88 ? -20.735 10.048 22.050 1.00 82.25 88 ASN A C 1
ATOM 676 O O . ASN A 1 88 ? -20.633 9.952 23.269 1.00 82.25 88 ASN A O 1
ATOM 680 N N . VAL A 1 89 ? -19.716 10.458 21.286 1.00 84.19 89 VAL A N 1
ATOM 681 C CA . VAL A 1 89 ? -18.408 10.857 21.836 1.00 84.19 89 VAL A CA 1
ATOM 682 C C . VAL A 1 89 ? -18.534 12.086 22.740 1.00 84.19 89 VAL A C 1
ATOM 684 O O . VAL A 1 89 ? -17.916 12.122 23.799 1.00 84.19 89 VAL A O 1
ATOM 687 N N . SER A 1 90 ? -19.378 13.063 22.394 1.00 79.88 90 SER A N 1
ATOM 688 C CA . SER A 1 90 ? -19.625 14.226 23.257 1.00 79.88 90 SER A CA 1
ATOM 689 C C . SER A 1 90 ? -20.261 13.858 24.599 1.00 79.88 90 SER A C 1
ATOM 691 O O . SER A 1 90 ? -20.055 14.572 25.580 1.00 79.88 90 SER A O 1
ATOM 693 N N . GLU A 1 91 ? -21.084 12.811 24.640 1.00 84.25 91 GLU A N 1
ATOM 694 C CA . GLU A 1 91 ? -21.819 12.410 25.843 1.00 84.25 91 GLU A CA 1
ATOM 695 C C . GLU A 1 91 ? -21.053 11.385 26.684 1.00 84.25 91 GLU A C 1
ATOM 697 O O . GLU A 1 91 ? -21.094 11.442 27.913 1.00 84.25 91 GLU A O 1
ATOM 702 N N . ASN A 1 92 ? -20.350 10.460 26.030 1.00 86.94 92 ASN A N 1
ATOM 703 C CA . ASN A 1 92 ? -19.780 9.268 26.657 1.00 86.94 92 ASN A CA 1
ATOM 704 C C . ASN A 1 92 ? -18.253 9.152 26.502 1.00 86.94 92 ASN A C 1
ATOM 706 O O . ASN A 1 92 ? -17.666 8.229 27.071 1.00 86.94 92 ASN A O 1
ATOM 710 N N . GLY A 1 93 ? -17.610 10.070 25.773 1.00 85.00 93 GLY A N 1
ATOM 711 C CA . GLY A 1 93 ? -16.202 9.969 25.382 1.00 85.00 93 GLY A CA 1
ATOM 712 C C . GLY A 1 93 ? -15.963 8.907 24.305 1.00 85.00 93 GLY A C 1
ATOM 713 O O . GLY A 1 93 ? -16.895 8.267 23.806 1.00 85.00 93 GLY A O 1
ATOM 714 N N . LEU A 1 94 ? -14.700 8.703 23.925 1.00 85.19 94 LEU A N 1
ATOM 715 C CA . LEU A 1 94 ? -14.336 7.613 23.022 1.00 85.19 94 LEU A CA 1
ATOM 716 C C . LEU A 1 94 ? -14.600 6.245 23.678 1.00 85.19 94 LEU A C 1
ATOM 718 O O . LEU A 1 94 ? -14.409 6.070 24.887 1.00 85.19 94 LEU A O 1
ATOM 722 N N . PRO A 1 95 ? -14.978 5.222 22.888 1.00 86.12 95 PRO A N 1
ATOM 723 C CA . PRO A 1 95 ? -15.088 3.859 23.390 1.00 86.12 95 PRO A CA 1
ATOM 724 C C . PRO A 1 95 ? -13.786 3.399 24.062 1.00 86.12 95 PRO A C 1
ATOM 726 O O . PRO A 1 95 ? -12.690 3.643 23.558 1.00 86.12 95 PRO A O 1
ATOM 729 N N . GLN A 1 96 ? -13.890 2.669 25.178 1.00 84.75 96 GLN A N 1
ATOM 730 C CA . GLN A 1 96 ? -12.715 2.200 25.932 1.00 84.75 96 GLN A CA 1
ATOM 731 C C . GLN A 1 96 ? -11.779 1.311 25.099 1.00 84.75 96 GLN A C 1
ATOM 733 O O . GLN A 1 96 ? -10.566 1.343 25.290 1.00 84.75 96 GLN A O 1
ATOM 738 N N . GLU A 1 97 ? -12.330 0.550 24.149 1.00 83.25 97 GLU A N 1
ATOM 739 C CA . GLU A 1 97 ? -11.548 -0.220 23.176 1.00 83.25 97 GLU A CA 1
ATOM 740 C C . GLU A 1 97 ? -10.696 0.696 22.284 1.00 83.25 97 GLU A C 1
ATOM 742 O O . GLU A 1 97 ? -9.504 0.450 22.110 1.00 83.25 97 GLU A O 1
ATOM 747 N N . THR A 1 98 ? -11.273 1.797 21.792 1.00 81.81 98 THR A N 1
ATOM 748 C CA . THR A 1 98 ? -10.571 2.808 20.991 1.00 81.81 98 THR A CA 1
ATOM 749 C C . THR A 1 98 ? -9.471 3.490 21.799 1.00 81.81 98 THR A C 1
ATOM 751 O O . THR A 1 98 ? -8.348 3.607 21.318 1.00 81.81 98 THR A O 1
ATOM 754 N N . ILE A 1 99 ? -9.743 3.867 23.053 1.00 84.44 99 ILE A N 1
ATOM 755 C CA . ILE A 1 99 ? -8.727 4.435 23.957 1.00 84.44 99 ILE A CA 1
ATOM 756 C C . ILE A 1 99 ? -7.585 3.432 24.180 1.00 84.44 99 ILE A C 1
ATOM 758 O O . ILE A 1 99 ? -6.413 3.804 24.134 1.00 84.44 99 ILE A O 1
ATOM 762 N N . GLY A 1 100 ? -7.911 2.154 24.394 1.00 82.50 100 GLY A N 1
ATOM 763 C CA . GLY A 1 100 ? -6.926 1.086 24.554 1.00 82.50 100 GLY A CA 1
ATOM 764 C C . GLY A 1 100 ? -6.036 0.903 23.322 1.00 82.50 100 GLY A C 1
ATOM 765 O O . GLY A 1 100 ? -4.818 0.794 23.469 1.00 82.50 100 GLY A O 1
ATOM 766 N N . ALA A 1 101 ? -6.622 0.927 22.123 1.00 84.69 101 ALA A N 1
ATOM 767 C CA . ALA A 1 101 ? -5.887 0.847 20.862 1.00 84.69 101 ALA A CA 1
ATOM 768 C C . ALA A 1 101 ? -4.955 2.054 20.662 1.00 84.69 101 ALA A C 1
ATOM 770 O O . ALA A 1 101 ? -3.770 1.873 20.392 1.00 84.69 101 ALA A O 1
ATOM 771 N N . LEU A 1 102 ? -5.444 3.276 20.899 1.00 83.56 102 LEU A N 1
ATOM 772 C CA . LEU A 1 102 ? -4.639 4.500 20.789 1.00 83.56 102 LEU A CA 1
ATOM 773 C C . LEU A 1 102 ? -3.457 4.495 21.773 1.00 83.56 102 LEU A C 1
ATOM 775 O O . LEU A 1 102 ? -2.329 4.826 21.408 1.00 83.56 102 LEU A O 1
ATOM 779 N N . LYS A 1 103 ? -3.674 4.040 23.013 1.00 88.44 103 LYS A N 1
ATOM 780 C CA . LYS A 1 103 ? -2.595 3.895 24.005 1.00 88.44 103 LYS A CA 1
ATOM 781 C C . LYS A 1 103 ? -1.567 2.837 23.611 1.00 88.44 103 LYS A C 1
ATOM 783 O O . LYS A 1 103 ? -0.380 3.033 23.862 1.00 88.44 103 LYS A O 1
ATOM 788 N N . ALA A 1 104 ? -1.994 1.740 22.984 1.00 90.06 104 ALA A N 1
ATOM 789 C CA . ALA A 1 104 ? -1.079 0.732 22.447 1.00 90.06 104 ALA A CA 1
ATOM 790 C C . ALA A 1 104 ? -0.192 1.297 21.321 1.00 90.06 104 ALA A C 1
ATOM 792 O O . ALA A 1 104 ? 0.947 0.860 21.159 1.00 90.06 104 ALA A O 1
ATOM 793 N N . GLU A 1 105 ? -0.672 2.319 20.609 1.00 85.69 105 GLU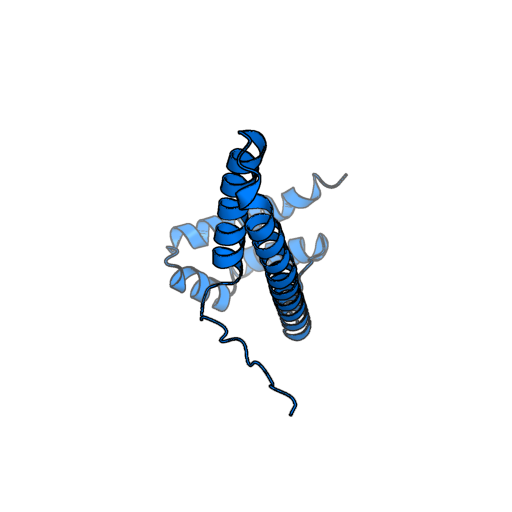 A N 1
ATOM 794 C CA . GLU A 1 105 ? 0.089 3.095 19.624 1.00 85.69 105 GLU A CA 1
ATOM 795 C C . GLU A 1 105 ? 0.875 4.278 20.229 1.00 85.69 105 GLU A C 1
ATOM 797 O O . GLU A 1 105 ? 1.431 5.095 19.497 1.00 85.69 105 GLU A O 1
ATOM 802 N N . ASN A 1 106 ? 1.006 4.345 21.560 1.00 90.88 106 ASN A N 1
ATOM 803 C CA . ASN A 1 106 ? 1.718 5.386 22.318 1.00 90.88 106 ASN A CA 1
ATOM 804 C C . ASN A 1 106 ? 1.069 6.781 22.308 1.00 90.88 106 ASN A C 1
ATOM 806 O O . ASN A 1 106 ? 1.765 7.774 22.530 1.00 90.88 106 ASN A O 1
ATOM 810 N N . TRP A 1 107 ? -0.244 6.879 22.095 1.00 90.31 107 TRP A N 1
ATOM 811 C CA . TRP A 1 107 ? -0.951 8.147 22.281 1.00 90.31 107 TRP A CA 1
ATOM 812 C C . TRP A 1 107 ? -1.059 8.501 23.768 1.00 90.31 107 TRP A C 1
ATOM 814 O O . TRP A 1 107 ? -1.386 7.647 24.599 1.00 90.31 107 TRP A O 1
ATOM 824 N N . THR A 1 108 ? -0.801 9.766 24.107 1.00 92.69 108 THR A N 1
ATOM 825 C CA . THR A 1 108 ? -0.982 10.283 25.471 1.00 92.69 108 THR A CA 1
ATOM 826 C C . THR A 1 108 ? -2.443 10.618 25.752 1.00 92.69 108 THR A C 1
ATOM 828 O O . THR A 1 108 ? -3.235 10.832 24.832 1.00 92.69 108 THR A O 1
ATOM 831 N N . ASP A 1 109 ? -2.806 10.705 27.033 1.00 91.31 109 ASP A N 1
ATOM 832 C CA . ASP A 1 109 ? -4.164 11.080 27.441 1.00 91.31 109 ASP A CA 1
ATOM 833 C C . ASP A 1 109 ? -4.555 12.464 26.890 1.00 91.31 109 ASP A C 1
ATOM 835 O O . ASP A 1 109 ? -5.686 12.654 26.454 1.00 91.31 109 ASP A O 1
ATOM 839 N N . GLU A 1 110 ? -3.608 13.404 26.802 1.00 90.25 110 GLU A N 1
ATOM 840 C CA . GLU A 1 110 ? -3.845 14.728 26.217 1.00 90.25 110 GLU A CA 1
ATOM 841 C C . GLU A 1 110 ? -4.110 14.666 24.705 1.00 90.25 110 GLU A C 1
ATOM 843 O O . GLU A 1 110 ? -4.928 15.425 24.190 1.00 90.25 110 GLU A O 1
ATOM 848 N N . GLN A 1 111 ? -3.442 13.763 23.979 1.00 85.81 111 GLN A N 1
ATOM 849 C CA . GLN A 1 111 ? -3.672 13.568 22.542 1.00 85.81 111 GLN A CA 1
ATOM 850 C C . GLN A 1 111 ? -5.029 12.914 22.270 1.00 85.81 111 GLN A C 1
ATOM 852 O O . GLN A 1 111 ? -5.708 13.275 21.311 1.00 85.81 111 GLN A O 1
ATOM 857 N N . ILE A 1 112 ? -5.432 11.974 23.125 1.00 84.81 112 ILE A N 1
ATOM 858 C CA . ILE A 1 112 ? -6.742 11.320 23.050 1.00 84.81 112 ILE A CA 1
ATOM 859 C C . ILE A 1 112 ? -7.849 12.333 23.363 1.00 84.81 112 ILE A C 1
ATOM 861 O O . ILE A 1 112 ? -8.826 12.411 22.622 1.00 84.81 112 ILE A O 1
ATOM 865 N N . GLN A 1 113 ? -7.661 13.175 24.381 1.00 86.38 113 GLN A N 1
ATOM 866 C CA . GLN A 1 113 ? -8.600 14.249 24.696 1.00 86.38 113 GLN A CA 1
ATOM 867 C C . GLN A 1 113 ? -8.706 15.272 23.551 1.00 86.38 113 GLN A C 1
ATOM 869 O O . GLN A 1 113 ? -9.805 15.680 23.184 1.00 86.38 113 GLN A O 1
ATOM 874 N N . ALA A 1 114 ? -7.588 15.653 22.929 1.00 83.19 114 ALA A N 1
ATOM 875 C CA . ALA A 1 114 ? -7.612 16.546 21.770 1.00 83.19 114 ALA A CA 1
ATOM 876 C C . ALA A 1 114 ? -8.377 15.940 20.575 1.00 83.19 114 ALA A C 1
ATOM 878 O O . ALA A 1 114 ? -9.041 16.665 19.835 1.00 83.19 114 ALA A O 1
ATOM 879 N N . LEU A 1 115 ? -8.313 14.616 20.390 1.00 80.69 115 LEU A N 1
ATOM 880 C CA . LEU A 1 115 ? -9.091 13.907 19.373 1.00 80.69 115 LEU A CA 1
ATOM 881 C C . LEU A 1 115 ? -10.592 13.900 19.702 1.00 80.69 115 LEU A C 1
ATOM 883 O O . LEU A 1 115 ? -11.404 14.123 18.807 1.00 80.69 115 LEU A O 1
ATOM 887 N N . GLU A 1 116 ? -10.965 13.678 20.963 1.00 82.12 116 GLU A N 1
ATOM 888 C CA . GLU A 1 116 ? -12.357 13.791 21.422 1.00 82.12 116 GLU A CA 1
ATOM 889 C C . GLU A 1 116 ? -12.921 15.186 21.144 1.00 82.12 116 GLU A C 1
ATOM 891 O O . GLU A 1 116 ? -13.972 15.319 20.517 1.00 82.12 116 GLU A O 1
ATOM 896 N N . GLU A 1 117 ? -12.187 16.228 21.536 1.00 81.06 117 GLU A N 1
ATOM 897 C CA . GLU A 1 117 ? -12.568 17.622 21.302 1.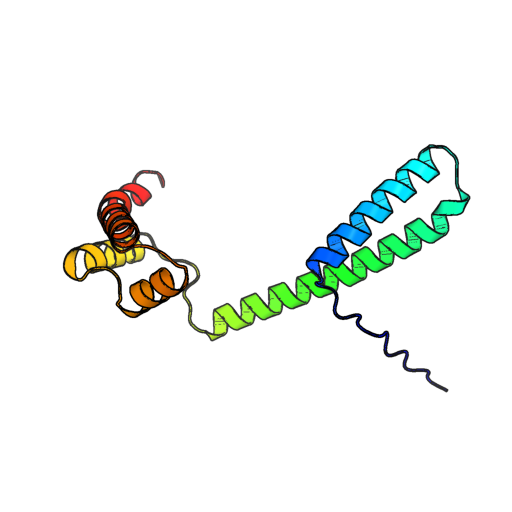00 81.06 117 GLU A CA 1
ATOM 898 C C . GLU A 1 117 ? -12.698 17.929 19.803 1.00 81.06 117 GLU A C 1
ATOM 900 O O . GLU A 1 117 ? -13.669 18.563 19.385 1.00 81.06 117 GLU A O 1
ATOM 905 N N . TYR A 1 118 ? -11.777 17.418 18.980 1.00 78.88 118 TYR A N 1
ATOM 906 C CA . TYR A 1 118 ? -11.844 17.542 17.526 1.00 78.88 118 TYR A CA 1
ATOM 907 C C . TYR A 1 118 ? -13.096 16.874 16.941 1.00 78.88 118 TYR A C 1
ATOM 909 O O . TYR A 1 118 ? -13.793 17.486 16.137 1.00 78.88 118 TYR A O 1
ATOM 917 N N . ILE A 1 119 ? -13.428 15.650 17.359 1.00 79.75 119 ILE A N 1
ATOM 918 C CA . ILE A 1 119 ? -14.615 14.927 16.875 1.00 79.75 119 ILE A CA 1
ATOM 919 C C . ILE A 1 119 ? -15.901 15.672 17.252 1.00 79.75 119 ILE A C 1
ATOM 921 O O . ILE A 1 119 ? -16.798 15.806 16.417 1.00 79.75 119 ILE A O 1
ATOM 925 N N . VAL A 1 120 ? -15.983 16.204 18.475 1.00 78.12 120 VAL A N 1
ATOM 926 C CA . VAL A 1 120 ? -17.135 17.001 18.924 1.00 78.12 120 VAL A CA 1
ATOM 927 C C . VAL A 1 120 ? -17.243 18.312 18.140 1.00 78.12 120 VAL A C 1
ATOM 929 O O . VAL A 1 120 ? -18.343 18.727 17.773 1.00 78.12 120 VAL A O 1
ATOM 932 N N . GLN A 1 121 ? -16.115 18.966 17.856 1.00 71.94 121 GLN A N 1
ATOM 933 C CA . GLN A 1 121 ? -16.089 20.258 17.173 1.00 71.94 121 GLN A CA 1
ATOM 934 C C . GLN A 1 121 ? -16.342 20.144 15.660 1.00 71.94 121 GLN A C 1
ATOM 936 O O . GLN A 1 121 ? -17.120 20.926 15.110 1.00 71.94 121 GLN A O 1
ATOM 941 N N . ASP A 1 122 ? -15.714 19.177 14.988 1.00 65.25 122 ASP A N 1
ATOM 942 C CA . ASP A 1 122 ? -15.737 19.025 13.528 1.00 65.25 122 ASP A CA 1
ATOM 943 C C . ASP A 1 122 ? -16.762 18.005 13.018 1.00 65.25 122 ASP A C 1
ATOM 945 O O . ASP A 1 122 ? -17.118 18.047 11.835 1.00 65.25 122 ASP A O 1
ATOM 949 N N . GLY A 1 123 ? -17.340 17.174 13.893 1.00 57.16 123 GLY A N 1
ATOM 950 C CA . GLY A 1 123 ? -18.489 16.322 13.562 1.00 57.16 123 GLY A CA 1
ATOM 951 C C . GLY A 1 123 ? -19.694 17.115 13.032 1.00 57.16 123 GLY A C 1
ATOM 952 O O . GLY A 1 123 ? -20.475 16.598 12.237 1.00 57.16 123 GLY A O 1
ATOM 953 N N . GLY A 1 124 ? -19.806 18.403 13.386 1.00 51.53 124 GLY A N 1
ATOM 954 C CA . GLY A 1 124 ? -20.774 19.341 12.801 1.00 51.53 124 GLY A CA 1
ATOM 955 C C . GLY A 1 124 ? -20.302 20.068 11.528 1.00 51.53 124 GLY A C 1
ATOM 956 O O . GLY A 1 124 ? -21.132 20.599 10.784 1.00 51.53 124 GLY A O 1
ATOM 957 N N . THR A 1 125 ? -18.994 20.108 11.250 1.00 50.09 125 THR A N 1
ATOM 958 C CA . THR A 1 125 ? -18.388 20.881 10.146 1.00 50.09 125 THR A CA 1
ATOM 959 C C . THR A 1 125 ? -18.308 20.089 8.838 1.00 50.09 125 THR A C 1
ATOM 961 O O . THR A 1 125 ? -18.499 20.676 7.770 1.00 50.09 125 THR A O 1
ATOM 964 N N . LEU A 1 126 ? -18.117 18.763 8.894 1.00 51.06 126 LEU A N 1
ATOM 965 C CA . LEU A 1 126 ? -18.022 17.878 7.713 1.00 51.06 126 LEU A CA 1
ATOM 966 C C . LEU A 1 126 ? -19.267 17.917 6.792 1.00 51.06 126 LEU A C 1
ATOM 968 O O . LEU A 1 126 ? -19.204 17.510 5.632 1.00 51.06 126 LEU A O 1
ATOM 972 N N . LEU A 1 127 ? -20.387 18.467 7.273 1.00 43.41 127 LEU A N 1
ATOM 973 C CA . LEU A 1 127 ? -21.642 18.628 6.530 1.00 43.41 127 LEU A CA 1
ATOM 974 C C . LEU A 1 127 ? -21.765 19.958 5.773 1.00 43.41 127 LEU A C 1
ATOM 976 O O . LEU A 1 127 ? -22.606 20.076 4.884 1.00 43.41 127 LEU A O 1
ATOM 980 N N . ARG A 1 128 ? -20.950 20.974 6.087 1.00 44.75 128 ARG A N 1
ATOM 981 C CA . ARG A 1 128 ? -21.048 22.290 5.422 1.00 44.75 128 ARG A CA 1
ATOM 982 C C . ARG A 1 128 ? -20.339 22.360 4.071 1.00 44.75 128 ARG A C 1
ATOM 984 O O . ARG A 1 128 ? -20.610 23.280 3.307 1.00 44.75 128 ARG A O 1
ATOM 991 N N . THR A 1 129 ? -19.454 21.416 3.775 1.00 45.03 129 THR A N 1
ATOM 992 C CA . THR A 1 129 ? -18.663 21.365 2.534 1.00 45.03 129 THR A CA 1
ATOM 993 C C . THR A 1 129 ? -19.215 20.398 1.484 1.00 45.03 129 THR A C 1
ATOM 995 O O . THR A 1 129 ? -18.641 20.305 0.405 1.00 45.03 129 THR A O 1
ATOM 998 N N . SER A 1 130 ? -20.336 19.724 1.762 1.00 41.78 130 SER A N 1
ATOM 999 C CA . SER A 1 130 ? -20.988 18.775 0.844 1.00 41.78 130 SER A CA 1
ATOM 1000 C C . SER A 1 130 ? -22.235 19.362 0.151 1.00 41.78 130 SER A C 1
ATOM 1002 O O . SER A 1 130 ? -23.229 18.657 -0.017 1.00 41.78 130 SER A O 1
ATOM 1004 N N . ILE A 1 131 ? -22.198 20.648 -0.234 1.00 39.31 131 ILE A N 1
ATOM 1005 C CA . ILE A 1 131 ? -23.222 21.304 -1.079 1.00 39.31 131 ILE A CA 1
ATOM 1006 C C . ILE A 1 131 ? -22.616 21.644 -2.438 1.00 39.31 131 ILE A C 1
ATOM 1008 O O . ILE A 1 131 ? -21.536 22.277 -2.441 1.00 39.31 131 ILE A O 1
#

Secondary structure (DSSP, 8-state):
-------------HHHHHHHHHHHHHHHHHHHHTT-GGGHHHHHHHHHHHHHHHHHHHHHHHHHHHHHHHTT--S---HHHHHHHHHHHHHH-S-HHHHHHHHHTT--HHHHHHHHHHHHHHTTTTTTS--

Foldseek 3Di:
DDPPPPPPPDPDDLVVLLVVLVVVLVVLVVCVVVPNCVSVVVNVVSVVSNVVSVVVVVVVVVVVVVVCVVVVPDPDDDLVRLLVVLVCCVVPNDDPVVVVVCVVVVDDPVNSVVVSVCSNVCNVVVVVPPD

pLDDT: mean 77.44, std 17.66, range [32.5, 96.88]